Protein AF-A0A2W5SRY6-F1 (afdb_monomer)

Foldseek 3Di:
DDPVVVCVVPVVADPPAAEEEDDDDPAAFDWDQPDKDFQLVLQDQDPVRDGDDDDPPPPDDSRHMYRYTDDGPGHDDCVVVVVVVVVD

pLDDT: mean 81.33, std 8.79, range [56.16, 92.06]

Mean predicted aligned error: 7.0 Å

Organism: NCBI:txid48

Secondary structure (DSSP, 8-state):
--HHHHHHHHTTS-TTPPEEEE---SS-EEEEEEEEEEHHHHHSPPTT-PPP-----TT--TT-EEEEEEEEEEE--SHHHHHHTT--

Solvent-accessible surface area (backbone atoms only — not comparable to full-atom values): 5595 Å² total; per-residue (Å²): 113,54,72,71,59,51,49,65,58,54,71,79,45,64,89,88,40,56,82,42,76,56,80,89,75,100,63,59,60,37,60,38,54,66,48,75,47,40,41,47,66,66,68,44,63,45,100,86,66,54,67,69,88,74,83,79,61,90,90,73,53,58,59,23,34,36,41,32,63,48,59,77,75,46,85,48,65,71,60,63,67,58,51,54,68,74,74,110

Radius of gyration: 15.02 Å; Cα contacts (8 Å, |Δi|>4): 102; chains: 1; bounding box: 33×32×43 Å

Sequence (88 aa):
MKVKELMEVLKDLEPDAQVLIASQPNWPFEIELSGVVTRAECDAPDEDGREEPRRTDPGLSPTDVFLVEGQQLRYGSKTPFRLARKHR

Structure (mmCIF, N/CA/C/O backbone):
data_AF-A0A2W5SRY6-F1
#
_entry.id   AF-A0A2W5SRY6-F1
#
loop_
_atom_site.group_PDB
_atom_site.id
_atom_site.type_symbol
_atom_site.label_atom_id
_atom_site.label_alt_id
_atom_site.label_comp_id
_atom_site.label_asym_id
_atom_site.label_entity_id
_atom_site.label_seq_id
_atom_site.pdbx_PDB_ins_code
_atom_site.Cartn_x
_atom_site.Cartn_y
_atom_site.Cartn_z
_atom_site.occupancy
_atom_site.B_iso_or_equiv
_atom_site.auth_seq_id
_atom_site.auth_comp_id
_atom_site.auth_asym_id
_atom_site.auth_atom_id
_atom_site.pdbx_PDB_model_num
ATOM 1 N N . MET A 1 1 ? -10.899 4.333 -3.520 1.00 79.31 1 MET A N 1
ATOM 2 C CA . MET A 1 1 ? -11.016 2.930 -3.053 1.00 79.31 1 MET A CA 1
ATOM 3 C C . MET A 1 1 ? -11.655 2.847 -1.660 1.00 79.31 1 MET A C 1
ATOM 5 O O . MET A 1 1 ? -11.292 3.633 -0.790 1.00 79.31 1 MET A O 1
ATOM 9 N N . LYS A 1 2 ? -12.616 1.938 -1.432 1.00 87.81 2 LYS A N 1
ATOM 10 C CA . LYS A 1 2 ? -13.216 1.633 -0.110 1.00 87.81 2 LYS A CA 1
ATOM 11 C C . LYS A 1 2 ? -12.459 0.502 0.598 1.00 87.81 2 LYS A C 1
ATOM 13 O O . LYS A 1 2 ? -11.820 -0.310 -0.054 1.00 87.81 2 LYS A O 1
ATOM 18 N N . VAL A 1 3 ? -12.619 0.369 1.920 1.00 85.50 3 VAL A N 1
ATOM 19 C CA . VAL A 1 3 ? -11.957 -0.688 2.724 1.00 85.50 3 VAL A CA 1
ATOM 20 C C . VAL A 1 3 ? -12.240 -2.094 2.195 1.00 85.50 3 VAL A C 1
ATOM 22 O O . VAL A 1 3 ? -11.309 -2.864 2.011 1.00 85.50 3 VAL A O 1
ATOM 25 N N . LYS A 1 4 ? -13.506 -2.421 1.903 1.00 89.25 4 LYS A N 1
ATOM 26 C CA . LYS A 1 4 ? -13.866 -3.739 1.355 1.00 89.25 4 LYS A CA 1
ATOM 27 C C . LYS A 1 4 ? -13.183 -4.016 0.012 1.00 89.25 4 LYS A 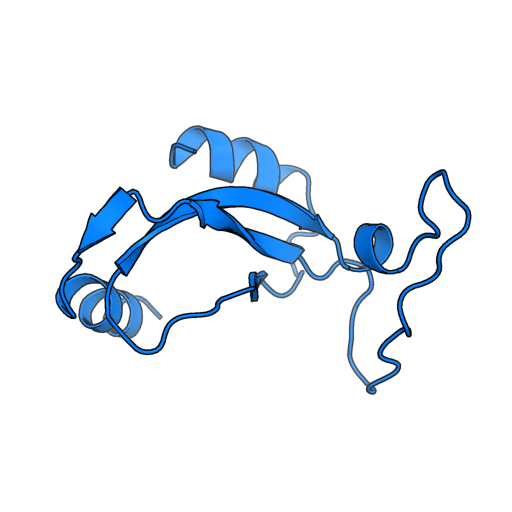C 1
ATOM 29 O O . LYS A 1 4 ? -12.761 -5.129 -0.223 1.00 89.25 4 LYS A O 1
ATOM 34 N N . GLU A 1 5 ? -13.052 -3.001 -0.840 1.00 86.12 5 GLU A N 1
ATOM 35 C CA . GLU A 1 5 ? -12.408 -3.135 -2.152 1.00 86.12 5 GLU A CA 1
ATOM 36 C C . GLU A 1 5 ? -10.90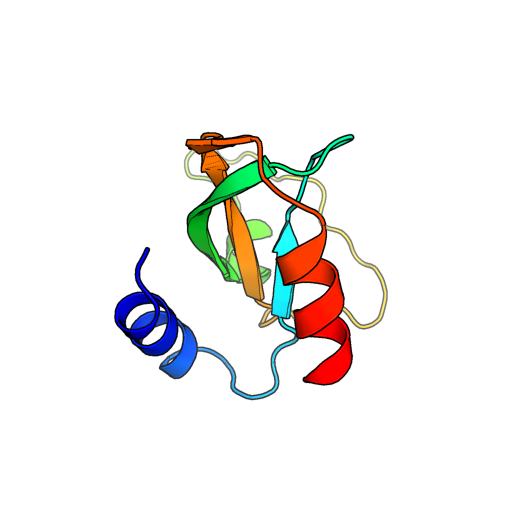6 -3.361 -1.969 1.00 86.12 5 GLU A C 1
ATOM 38 O O . GLU A 1 5 ? -10.342 -4.235 -2.609 1.00 86.12 5 GLU A O 1
ATOM 43 N N . LEU A 1 6 ? -10.283 -2.647 -1.027 1.00 90.31 6 LEU A N 1
ATOM 44 C CA . LEU A 1 6 ? -8.887 -2.873 -0.665 1.00 90.31 6 LEU A CA 1
ATOM 45 C C . LEU A 1 6 ? -8.663 -4.282 -0.096 1.00 90.31 6 LEU A C 1
ATOM 47 O O . LEU A 1 6 ? -7.718 -4.949 -0.493 1.00 90.31 6 LEU A O 1
ATOM 51 N N . MET A 1 7 ? -9.527 -4.756 0.805 1.00 92.06 7 MET A N 1
ATOM 52 C CA . MET A 1 7 ? -9.421 -6.111 1.360 1.00 92.06 7 MET A CA 1
ATOM 53 C C . MET A 1 7 ? -9.545 -7.189 0.283 1.00 92.06 7 MET A C 1
ATOM 55 O O . MET A 1 7 ? -8.800 -8.161 0.318 1.00 92.06 7 MET A O 1
ATOM 59 N N . GLU A 1 8 ? -10.460 -7.009 -0.670 1.00 92.06 8 GLU A N 1
ATOM 60 C CA . GLU A 1 8 ? -10.632 -7.935 -1.791 1.00 92.06 8 GLU A CA 1
ATOM 61 C C . GLU A 1 8 ? -9.414 -7.973 -2.718 1.00 92.06 8 GLU A C 1
ATOM 63 O O . GLU A 1 8 ? -9.148 -9.017 -3.293 1.00 92.06 8 GLU A O 1
ATOM 68 N N . VAL A 1 9 ? -8.658 -6.879 -2.837 1.00 87.81 9 VAL A N 1
ATOM 69 C CA . VAL A 1 9 ? -7.388 -6.875 -3.579 1.00 87.81 9 VAL A CA 1
ATOM 70 C C . VAL A 1 9 ? -6.270 -7.521 -2.758 1.00 87.81 9 VAL A C 1
ATOM 72 O O . VAL A 1 9 ? -5.518 -8.338 -3.272 1.00 87.81 9 VAL A O 1
ATOM 75 N N . LEU A 1 10 ? -6.160 -7.187 -1.468 1.00 89.94 10 LEU A N 1
ATOM 76 C CA . LEU A 1 10 ? -5.070 -7.671 -0.613 1.00 89.94 10 LEU A CA 1
ATOM 77 C C . LEU A 1 10 ? -5.163 -9.166 -0.288 1.00 89.94 10 LEU A C 1
ATOM 79 O O . LEU A 1 10 ? -4.129 -9.797 -0.103 1.00 89.94 10 LEU A O 1
ATOM 83 N N . LYS A 1 11 ? -6.371 -9.739 -0.203 1.00 91.88 11 LYS A N 1
ATOM 84 C CA . LYS A 1 11 ? -6.562 -11.161 0.142 1.00 91.88 11 LYS A CA 1
ATOM 85 C C . LYS A 1 11 ? -5.941 -12.129 -0.875 1.00 91.88 11 LYS A C 1
ATOM 87 O O . LYS A 1 11 ? -5.702 -13.278 -0.521 1.00 91.88 11 LYS A O 1
ATOM 92 N N . ASP A 1 12 ? -5.736 -11.674 -2.112 1.00 88.75 12 ASP A N 1
ATOM 93 C CA . ASP A 1 12 ? -5.206 -12.483 -3.212 1.00 88.75 12 ASP A CA 1
ATOM 94 C C . ASP A 1 12 ? -3.671 -12.341 -3.345 1.00 88.75 12 ASP A C 1
ATOM 96 O O . ASP A 1 12 ? -3.063 -12.998 -4.189 1.00 88.75 12 ASP A O 1
ATOM 100 N N . LEU A 1 13 ? -3.034 -11.500 -2.516 1.00 90.12 13 LEU A N 1
ATOM 101 C CA . LEU A 1 13 ? -1.582 -11.280 -2.489 1.00 90.12 13 LEU A CA 1
ATOM 102 C C . LEU A 1 13 ? -0.898 -12.147 -1.418 1.00 90.12 13 LEU A C 1
ATOM 104 O O . LEU A 1 13 ? -1.556 -12.729 -0.556 1.00 90.12 13 LEU A O 1
ATOM 108 N N . GLU A 1 14 ? 0.436 -12.225 -1.473 1.00 91.19 14 GLU A N 1
ATOM 109 C CA . GLU A 1 14 ? 1.244 -12.974 -0.500 1.00 91.19 14 GLU A CA 1
ATOM 110 C C . GLU A 1 14 ? 0.977 -12.463 0.934 1.00 91.19 14 GLU A C 1
ATOM 112 O O . GLU A 1 14 ? 1.257 -11.293 1.216 1.00 91.19 14 GLU A O 1
ATOM 117 N N . PRO A 1 15 ? 0.438 -13.298 1.846 1.00 90.56 15 PRO A N 1
ATOM 118 C CA . PRO A 1 15 ? 0.020 -12.865 3.181 1.00 90.56 15 PRO A CA 1
ATOM 119 C C . PRO A 1 15 ? 1.155 -12.311 4.046 1.00 90.56 15 PRO A C 1
ATOM 121 O O . PRO A 1 15 ? 0.897 -11.455 4.894 1.00 90.56 15 PRO A O 1
ATOM 124 N N . ASP A 1 16 ? 2.391 -12.764 3.824 1.00 88.19 16 ASP A N 1
ATOM 125 C CA . ASP A 1 16 ? 3.569 -12.299 4.564 1.00 88.19 16 ASP A CA 1
ATOM 126 C C . ASP A 1 16 ? 4.316 -11.149 3.856 1.00 88.19 16 ASP A C 1
ATOM 128 O O . ASP A 1 16 ? 5.383 -10.721 4.309 1.00 88.19 16 ASP A O 1
ATOM 132 N N . ALA A 1 17 ? 3.777 -10.616 2.753 1.00 85.94 17 ALA A N 1
ATOM 133 C CA . ALA A 1 17 ? 4.389 -9.503 2.035 1.00 85.94 17 ALA A CA 1
ATOM 134 C C . 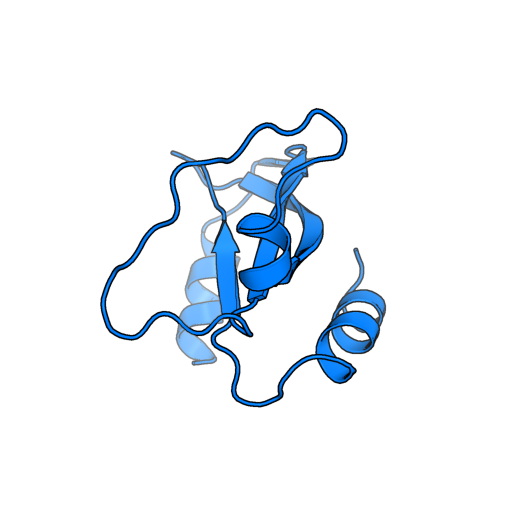ALA A 1 17 ? 4.431 -8.223 2.875 1.00 85.94 17 ALA A C 1
ATOM 136 O O . ALA A 1 17 ? 3.485 -7.859 3.583 1.00 85.94 17 ALA A O 1
ATOM 137 N N . GLN A 1 18 ? 5.520 -7.465 2.733 1.00 85.19 18 GLN A N 1
ATOM 138 C CA . GLN A 1 18 ? 5.598 -6.155 3.354 1.00 85.19 18 GLN A CA 1
ATOM 139 C C . GLN A 1 18 ? 4.676 -5.169 2.625 1.00 85.19 18 GLN A C 1
ATOM 141 O O . GLN A 1 18 ? 4.730 -5.021 1.405 1.00 85.19 18 GLN A O 1
ATOM 146 N N . VAL A 1 19 ? 3.863 -4.439 3.394 1.00 85.25 19 VAL A N 1
ATOM 147 C CA . VAL A 1 19 ? 2.999 -3.371 2.875 1.00 85.25 19 VAL A CA 1
ATOM 148 C C . VAL A 1 19 ? 3.733 -2.034 2.937 1.00 85.25 19 VAL A C 1
ATOM 150 O O . VAL A 1 19 ? 4.082 -1.551 4.020 1.00 85.25 19 VAL A O 1
ATOM 153 N N . LEU A 1 20 ? 3.949 -1.409 1.781 1.00 81.69 20 LEU A N 1
ATOM 154 C CA . LEU A 1 20 ? 4.596 -0.104 1.643 1.00 81.69 20 LEU 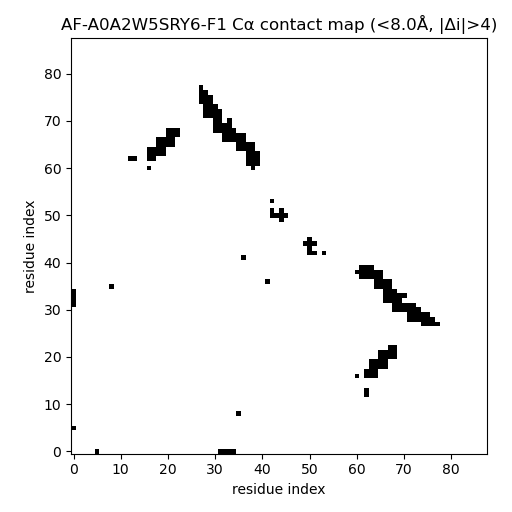A CA 1
ATOM 155 C C . LEU A 1 20 ? 3.607 0.942 1.113 1.00 81.69 20 LEU A C 1
ATOM 157 O O . LEU A 1 20 ? 2.712 0.635 0.331 1.00 81.69 20 LEU A O 1
ATOM 161 N N . ILE A 1 21 ? 3.781 2.202 1.519 1.00 80.75 21 ILE A N 1
ATOM 162 C CA . ILE A 1 21 ? 3.045 3.341 0.952 1.00 80.75 21 ILE A CA 1
ATOM 163 C C . ILE A 1 21 ? 4.020 4.128 0.079 1.00 80.75 21 ILE A C 1
ATOM 165 O O . ILE A 1 21 ? 5.017 4.643 0.589 1.00 80.75 21 ILE A O 1
ATOM 169 N N . ALA A 1 22 ? 3.721 4.248 -1.213 1.00 65.88 22 ALA A N 1
ATOM 170 C CA . ALA A 1 22 ? 4.369 5.230 -2.071 1.00 65.88 22 ALA A CA 1
ATOM 171 C C . ALA A 1 22 ? 3.707 6.587 -1.796 1.00 65.88 22 ALA A C 1
ATOM 173 O O . ALA A 1 22 ? 2.519 6.751 -2.057 1.00 65.88 22 ALA A O 1
ATOM 174 N N . SER A 1 23 ? 4.437 7.524 -1.186 1.00 67.94 23 SER A N 1
ATOM 175 C CA . SER A 1 23 ? 3.873 8.806 -0.747 1.00 67.94 23 SER A CA 1
ATOM 176 C C . SER A 1 23 ? 4.751 9.997 -1.129 1.00 67.94 23 SER A C 1
ATOM 178 O O . SER A 1 23 ? 5.971 9.923 -0.971 1.00 67.94 23 SER A O 1
ATOM 180 N N . GLN A 1 24 ? 4.140 11.118 -1.528 1.00 56.16 24 GLN A N 1
ATOM 181 C CA . GLN A 1 24 ? 4.782 12.438 -1.567 1.00 56.16 24 GLN A CA 1
ATOM 182 C C . GLN A 1 24 ? 3.897 13.554 -0.977 1.00 56.16 24 GLN A C 1
ATOM 184 O O . GLN A 1 24 ? 3.157 14.222 -1.702 1.00 56.16 24 GLN A O 1
ATOM 189 N N . PRO A 1 25 ? 4.017 13.859 0.334 1.00 62.56 25 PRO A N 1
ATOM 190 C CA . PRO A 1 25 ? 3.646 15.213 0.745 1.00 62.56 25 PRO A CA 1
ATOM 191 C C . PRO A 1 25 ? 4.527 15.869 1.820 1.00 62.56 25 PRO A C 1
ATOM 193 O O . PRO A 1 25 ? 4.944 15.271 2.810 1.00 62.56 25 PRO A O 1
ATOM 196 N N . ASN A 1 26 ? 4.681 17.189 1.672 1.00 70.12 26 AS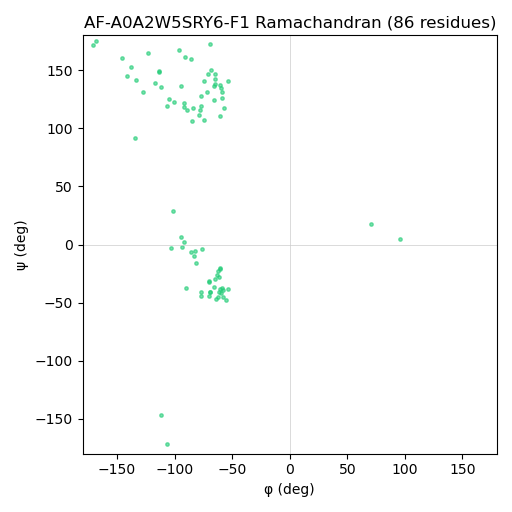N A N 1
ATOM 197 C CA . ASN A 1 26 ? 5.237 18.107 2.675 1.00 70.12 26 ASN A CA 1
ATOM 198 C C . ASN A 1 26 ? 4.193 18.556 3.736 1.00 70.12 26 ASN A C 1
ATOM 200 O O . ASN A 1 26 ? 4.540 19.249 4.691 1.00 70.12 26 ASN A O 1
ATOM 204 N N . TRP A 1 27 ? 2.912 18.179 3.584 1.00 69.88 27 TRP A N 1
ATOM 205 C CA . TRP A 1 27 ? 1.754 18.659 4.365 1.00 69.88 27 TRP A CA 1
ATOM 206 C C . TRP A 1 27 ? 0.697 17.552 4.578 1.00 69.88 27 TRP A C 1
ATOM 208 O O . TRP A 1 27 ? 0.694 16.571 3.842 1.00 69.88 27 TRP A O 1
ATOM 218 N N . PRO A 1 28 ? -0.221 17.659 5.564 1.00 69.94 28 PRO A N 1
ATOM 219 C CA . PRO A 1 28 ? -1.275 16.662 5.741 1.00 69.94 28 PRO A CA 1
ATOM 220 C C . PRO A 1 28 ? -2.355 16.819 4.662 1.00 69.94 28 PRO A C 1
ATOM 222 O O . PRO A 1 28 ? -3.167 17.745 4.712 1.00 69.94 28 PRO A O 1
ATOM 225 N N . PHE A 1 29 ? -2.388 15.888 3.715 1.00 79.62 29 PHE A N 1
ATOM 226 C CA . PHE A 1 29 ? -3.432 15.789 2.698 1.00 79.62 29 PHE A CA 1
ATOM 227 C C . PHE A 1 29 ? -4.254 14.518 2.872 1.00 79.62 29 PHE A C 1
ATOM 229 O O . PHE A 1 29 ? -3.762 13.499 3.354 1.00 79.62 29 PHE A O 1
ATOM 236 N N . GLU A 1 30 ? -5.521 14.601 2.482 1.00 79.12 30 GLU A N 1
ATOM 237 C CA . GLU A 1 30 ? -6.327 13.421 2.197 1.00 79.12 30 GLU A CA 1
ATOM 238 C C . GLU A 1 30 ? -6.127 13.086 0.724 1.00 79.12 30 GLU A C 1
ATOM 240 O O . GLU A 1 30 ? -6.453 13.892 -0.152 1.00 79.12 30 GLU A O 1
ATOM 245 N N . ILE A 1 31 ? -5.540 11.921 0.474 1.00 84.25 31 ILE A N 1
ATOM 246 C CA . ILE A 1 31 ? -5.111 11.480 -0.848 1.00 84.25 31 ILE A CA 1
ATOM 247 C C . ILE A 1 31 ? -5.910 10.236 -1.218 1.00 84.25 31 ILE A C 1
ATOM 249 O O . ILE A 1 31 ? -6.185 9.381 -0.372 1.00 84.25 31 ILE A O 1
ATOM 253 N N . GLU A 1 32 ? -6.328 10.160 -2.474 1.00 86.19 32 GLU A N 1
ATOM 254 C CA . GLU A 1 32 ? -6.959 8.963 -3.006 1.00 86.19 32 GLU A CA 1
ATOM 255 C C . GLU A 1 32 ? -5.971 7.786 -3.018 1.00 86.19 32 GLU A C 1
ATOM 257 O O . GLU A 1 32 ? -4.815 7.949 -3.384 1.00 86.19 32 GLU A O 1
ATOM 262 N N . LEU A 1 33 ? -6.418 6.584 -2.643 1.00 86.81 33 LEU A N 1
ATOM 263 C CA . LEU A 1 33 ? -5.680 5.356 -2.947 1.00 86.81 33 LEU A CA 1
ATOM 264 C C . LEU A 1 33 ? -6.066 4.915 -4.362 1.00 86.81 33 LEU A C 1
ATOM 266 O O . LEU A 1 33 ? -7.195 4.452 -4.562 1.00 86.81 33 LEU A O 1
ATOM 270 N N . SER A 1 34 ? -5.149 5.113 -5.310 1.00 88.25 34 SER A N 1
ATOM 271 C CA . SER A 1 34 ? -5.357 4.872 -6.742 1.00 88.25 34 SER A CA 1
ATOM 272 C C . SER A 1 34 ? -5.289 3.384 -7.078 1.00 88.25 34 SER A C 1
ATOM 274 O O . SER A 1 34 ? -6.122 2.872 -7.824 1.00 88.25 34 SER A O 1
ATOM 276 N N . GLY A 1 35 ? -4.346 2.662 -6.467 1.00 87.94 35 GLY A N 1
ATOM 277 C CA . GLY A 1 35 ? -4.142 1.247 -6.753 1.00 87.94 35 GLY A CA 1
ATOM 278 C C . GLY A 1 35 ? -3.224 0.538 -5.768 1.00 87.94 35 GLY A C 1
ATOM 279 O O . GLY A 1 35 ? -2.648 1.152 -4.864 1.00 87.94 35 GLY A O 1
ATOM 280 N N . VAL A 1 36 ? -3.119 -0.774 -5.969 1.00 91.31 36 VAL A N 1
ATOM 281 C CA . VAL A 1 36 ? -2.183 -1.670 -5.290 1.00 91.31 36 VAL A CA 1
ATOM 282 C C . VAL A 1 36 ? -1.429 -2.431 -6.369 1.00 91.31 36 VAL A C 1
ATOM 284 O O . VAL A 1 36 ? -2.064 -2.943 -7.287 1.00 91.31 36 VAL A O 1
ATOM 287 N N . VAL A 1 37 ? -0.106 -2.482 -6.264 1.00 90.38 37 VAL A N 1
ATOM 288 C CA . VAL A 1 37 ? 0.767 -3.216 -7.193 1.00 90.38 37 VAL A CA 1
ATOM 289 C C . VAL A 1 37 ? 1.845 -3.951 -6.411 1.00 90.38 37 VAL A C 1
ATOM 291 O O . VAL A 1 37 ? 2.214 -3.527 -5.313 1.00 90.38 37 VAL A O 1
ATOM 294 N N . THR A 1 38 ? 2.358 -5.045 -6.954 1.00 90.19 38 THR A N 1
ATOM 2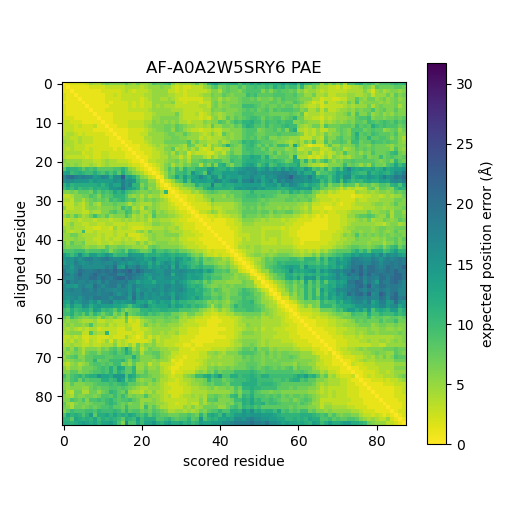95 C CA . THR A 1 38 ? 3.513 -5.754 -6.394 1.00 90.19 38 THR A CA 1
ATOM 296 C C . THR A 1 38 ? 4.826 -5.153 -6.886 1.00 90.19 38 THR A C 1
ATOM 298 O O . THR A 1 38 ? 4.892 -4.500 -7.927 1.00 90.19 38 THR A O 1
ATOM 301 N N . ARG A 1 39 ? 5.916 -5.407 -6.161 1.00 89.88 39 ARG A N 1
ATOM 302 C CA . ARG A 1 39 ? 7.265 -5.039 -6.602 1.00 89.88 39 ARG A CA 1
ATOM 303 C C . ARG A 1 39 ? 7.629 -5.699 -7.927 1.00 89.88 39 ARG A C 1
ATOM 305 O O . ARG A 1 39 ? 8.192 -5.030 -8.784 1.00 89.88 39 ARG A O 1
ATOM 312 N N . ALA A 1 40 ? 7.278 -6.971 -8.107 1.00 88.06 40 ALA A N 1
ATOM 313 C CA . ALA A 1 40 ? 7.522 -7.687 -9.354 1.00 88.06 40 ALA A CA 1
ATOM 314 C C . ALA A 1 40 ? 6.865 -7.004 -10.564 1.00 88.06 40 ALA A C 1
ATOM 316 O O . ALA A 1 40 ? 7.482 -6.937 -11.622 1.00 88.06 40 ALA A O 1
ATOM 317 N N . GLU A 1 41 ? 5.647 -6.474 -10.406 1.00 88.00 41 GLU A N 1
ATOM 318 C CA . GLU A 1 41 ? 4.973 -5.699 -11.456 1.00 88.00 41 GLU A CA 1
ATOM 319 C C . GLU A 1 41 ? 5.694 -4.378 -11.754 1.00 88.00 41 GLU A C 1
ATOM 321 O O . GLU A 1 41 ? 5.775 -3.990 -12.913 1.00 88.00 41 GLU A O 1
ATOM 326 N N . CYS A 1 42 ? 6.257 -3.706 -10.744 1.00 85.88 42 CYS A N 1
ATOM 327 C CA . CYS A 1 42 ? 7.054 -2.490 -10.948 1.00 85.88 42 CYS A CA 1
ATOM 328 C C . CYS A 1 42 ? 8.413 -2.757 -11.617 1.00 85.88 42 CYS A C 1
ATOM 330 O O . CYS A 1 42 ? 8.915 -1.902 -12.339 1.00 85.88 42 CYS A O 1
ATOM 332 N N . ASP A 1 43 ? 9.019 -3.918 -11.358 1.00 83.69 43 ASP A N 1
ATOM 333 C CA . ASP A 1 43 ? 10.315 -4.310 -11.927 1.00 83.69 43 ASP A CA 1
ATOM 334 C C . ASP A 1 43 ? 10.193 -4.915 -13.342 1.00 83.69 43 ASP A C 1
ATOM 336 O O . ASP A 1 43 ? 11.214 -5.163 -14.003 1.00 83.69 43 ASP A O 1
ATOM 340 N N . ALA A 1 44 ? 8.965 -5.192 -13.794 1.00 81.56 44 ALA A N 1
ATOM 341 C CA . ALA A 1 44 ? 8.680 -5.685 -15.133 1.00 81.56 44 ALA A CA 1
ATOM 342 C C . ALA A 1 44 ? 8.824 -4.552 -16.170 1.00 81.56 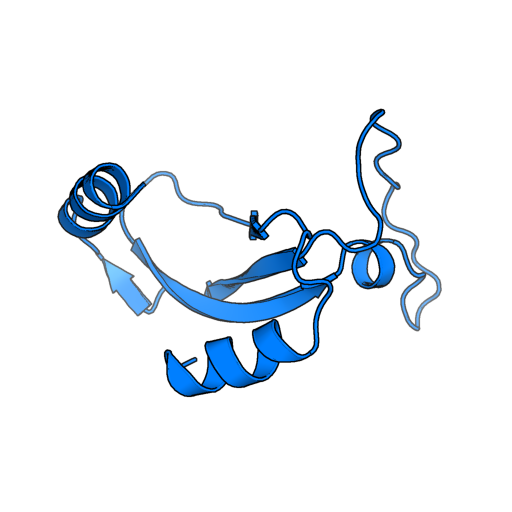44 ALA A C 1
ATOM 344 O O . ALA A 1 44 ? 8.429 -3.419 -15.896 1.00 81.56 44 ALA A O 1
ATOM 345 N N . PRO A 1 45 ? 9.378 -4.831 -17.365 1.00 75.69 45 PRO A N 1
ATOM 346 C CA . PRO A 1 45 ? 9.422 -3.844 -18.438 1.00 75.69 45 PRO A CA 1
ATOM 347 C C . PRO A 1 45 ? 8.000 -3.431 -18.835 1.00 75.69 45 PRO A C 1
ATOM 349 O O . PRO A 1 45 ? 7.119 -4.288 -18.958 1.00 75.69 45 PRO A O 1
ATOM 352 N N . ASP A 1 46 ? 7.783 -2.130 -19.040 1.00 78.44 46 ASP A N 1
ATOM 353 C CA . ASP A 1 46 ? 6.499 -1.629 -19.536 1.00 78.44 46 ASP A CA 1
ATOM 354 C C . ASP A 1 46 ? 6.261 -2.032 -21.010 1.00 78.44 46 ASP A C 1
ATOM 356 O O . ASP A 1 46 ? 7.138 -2.588 -21.680 1.00 78.44 46 ASP A O 1
ATOM 360 N N . GLU A 1 47 ? 5.059 -1.769 -21.537 1.00 72.19 47 GLU A N 1
ATOM 361 C CA . GLU A 1 47 ? 4.704 -2.093 -22.932 1.00 72.19 47 GLU A CA 1
ATOM 362 C C . GLU A 1 47 ? 5.598 -1.379 -23.969 1.00 72.19 47 GLU A C 1
ATOM 364 O O . GLU A 1 47 ? 5.723 -1.849 -25.101 1.00 72.19 47 GLU A O 1
ATOM 369 N N . ASP A 1 48 ? 6.263 -0.287 -23.575 1.00 78.81 48 ASP A N 1
ATOM 370 C CA . ASP A 1 48 ? 7.214 0.471 -24.393 1.00 78.81 48 ASP A CA 1
ATOM 371 C C . ASP A 1 48 ? 8.672 -0.016 -24.223 1.00 78.81 48 ASP A C 1
ATOM 373 O O . ASP A 1 48 ? 9.594 0.549 -24.821 1.00 78.81 48 ASP A O 1
ATOM 377 N N . GLY A 1 49 ? 8.911 -1.056 -23.414 1.00 66.06 49 GLY A N 1
ATOM 378 C CA . GLY A 1 49 ? 10.237 -1.603 -23.126 1.00 66.06 49 GLY A CA 1
ATOM 379 C C . GLY A 1 49 ? 11.120 -0.696 -22.263 1.00 66.06 49 GLY A C 1
ATOM 380 O O . GLY A 1 49 ? 12.342 -0.873 -22.241 1.00 66.06 49 GLY A O 1
ATOM 381 N N . ARG A 1 50 ? 10.541 0.289 -21.569 1.00 68.94 50 ARG A N 1
ATOM 382 C CA . ARG A 1 50 ? 11.250 1.101 -20.581 1.00 68.94 50 ARG A CA 1
ATOM 383 C C . ARG A 1 50 ? 11.404 0.292 -19.300 1.00 68.94 50 ARG A C 1
ATOM 385 O O . ARG A 1 50 ? 10.430 -0.094 -18.659 1.00 68.94 50 ARG A O 1
ATOM 392 N N . GLU A 1 51 ? 12.653 0.059 -18.919 1.00 63.78 51 GLU A N 1
ATOM 393 C CA . GLU A 1 51 ? 12.995 -0.445 -17.594 1.00 63.78 51 GLU A CA 1
ATOM 394 C C . GLU A 1 51 ? 13.264 0.741 -16.666 1.00 63.78 51 GLU A C 1
ATOM 396 O O . GLU A 1 51 ? 14.157 1.558 -16.922 1.00 63.78 51 GLU A O 1
ATOM 401 N N . GLU A 1 52 ? 12.517 0.835 -15.567 1.00 69.38 52 GLU A N 1
ATOM 402 C CA . GLU A 1 52 ? 12.963 1.652 -14.445 1.00 69.38 52 GLU A CA 1
ATOM 403 C C . GLU A 1 52 ? 14.160 0.974 -13.752 1.00 69.38 52 GLU A C 1
ATOM 405 O O . GLU A 1 52 ? 14.263 -0.257 -13.721 1.00 69.38 52 GLU A O 1
ATOM 4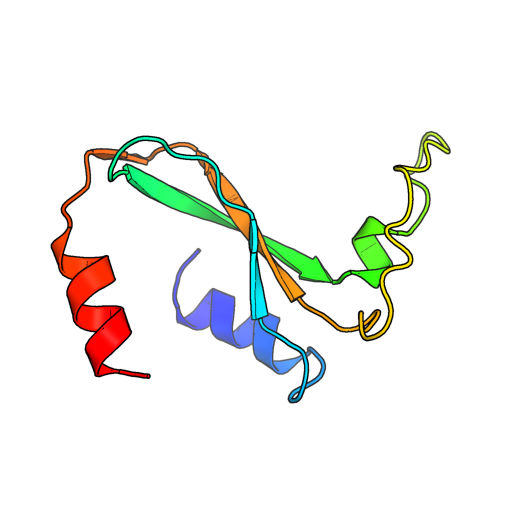10 N N . PRO A 1 53 ? 15.111 1.751 -13.201 1.00 65.50 53 PRO A N 1
ATOM 411 C CA . PRO A 1 53 ? 16.270 1.187 -12.525 1.00 65.50 53 PRO A CA 1
ATOM 412 C C . PRO A 1 53 ? 15.836 0.337 -11.324 1.00 65.50 53 PRO A C 1
ATOM 414 O O . PRO A 1 53 ? 15.391 0.861 -10.300 1.00 65.50 53 PRO A O 1
ATOM 417 N N . ARG A 1 54 ? 16.024 -0.983 -11.440 1.00 67.75 54 ARG A N 1
ATOM 418 C CA . ARG A 1 54 ? 15.728 -1.939 -10.369 1.00 67.75 54 ARG A CA 1
ATOM 419 C C . ARG A 1 54 ? 16.543 -1.609 -9.126 1.00 67.75 54 ARG A C 1
ATOM 421 O O . ARG A 1 54 ? 17.774 -1.545 -9.169 1.00 67.75 54 ARG A O 1
ATOM 428 N N . ARG A 1 55 ? 15.863 -1.455 -7.990 1.00 68.75 55 ARG A N 1
ATOM 429 C CA . ARG A 1 55 ? 16.544 -1.412 -6.693 1.00 68.75 55 ARG A CA 1
ATOM 430 C C . ARG A 1 55 ? 16.907 -2.830 -6.288 1.00 68.75 55 ARG A C 1
ATOM 432 O O . ARG A 1 55 ? 16.033 -3.654 -6.055 1.00 68.75 55 ARG A O 1
ATOM 439 N N . THR A 1 56 ? 18.202 -3.104 -6.185 1.00 68.56 56 THR A N 1
ATOM 440 C CA . THR A 1 56 ? 18.734 -4.417 -5.794 1.00 68.56 56 THR A CA 1
ATOM 441 C C . THR A 1 56 ? 19.171 -4.446 -4.329 1.00 68.56 56 THR A C 1
ATOM 443 O O . THR A 1 56 ? 20.122 -5.150 -3.985 1.00 68.56 56 THR A O 1
ATOM 446 N N . ASP A 1 57 ? 18.545 -3.638 -3.468 1.00 80.06 57 ASP A N 1
ATOM 447 C CA . ASP A 1 57 ? 18.877 -3.631 -2.045 1.00 80.06 57 ASP A CA 1
ATOM 448 C C . ASP A 1 57 ? 18.638 -5.035 -1.444 1.00 80.06 57 ASP A C 1
ATOM 450 O O . ASP A 1 57 ? 17.611 -5.666 -1.724 1.00 80.06 57 ASP A O 1
ATOM 454 N N . PRO A 1 58 ? 19.565 -5.566 -0.627 1.00 78.81 58 PRO A N 1
ATOM 455 C CA . PRO A 1 58 ? 19.377 -6.857 0.024 1.00 78.81 58 PRO A CA 1
ATOM 456 C C . PRO A 1 58 ? 18.117 -6.868 0.901 1.00 78.81 58 PRO A C 1
ATOM 458 O O . PRO A 1 58 ? 17.929 -5.980 1.731 1.00 78.81 58 PRO A O 1
ATOM 461 N N . GLY A 1 59 ? 17.283 -7.903 0.751 1.00 81.25 59 GLY A N 1
ATOM 462 C CA . GLY A 1 59 ? 16.076 -8.100 1.564 1.00 81.25 59 GLY A CA 1
ATOM 463 C C . GLY A 1 59 ? 14.773 -7.576 0.953 1.00 81.25 59 GLY A C 1
ATOM 464 O O . GLY A 1 59 ? 13.742 -7.657 1.611 1.00 81.25 59 GLY A O 1
ATOM 465 N N . LEU A 1 60 ? 14.792 -7.071 -0.284 1.00 86.00 60 LEU A N 1
ATOM 466 C CA . LEU A 1 60 ? 13.569 -6.735 -1.017 1.00 86.00 60 LEU A CA 1
ATOM 467 C C . LEU A 1 60 ? 12.903 -8.003 -1.573 1.00 86.00 60 LEU A C 1
ATOM 469 O O . LEU A 1 60 ? 13.558 -8.788 -2.262 1.00 86.00 60 LEU A O 1
ATOM 473 N N . SER A 1 61 ? 11.608 -8.191 -1.299 1.00 88.31 61 SER A N 1
ATOM 474 C CA . SER A 1 61 ? 10.837 -9.307 -1.857 1.00 88.31 61 SER A CA 1
ATOM 475 C C . SER A 1 61 ? 10.102 -8.871 -3.127 1.00 88.31 61 SER A C 1
ATOM 477 O O . SER A 1 61 ? 9.477 -7.807 -3.123 1.00 88.31 61 SER A O 1
ATOM 479 N N . PRO A 1 62 ? 10.089 -9.682 -4.204 1.00 86.75 62 PRO A N 1
ATOM 480 C CA . PRO A 1 62 ? 9.257 -9.409 -5.378 1.00 86.75 62 PRO A CA 1
ATOM 481 C C . PRO A 1 62 ? 7.754 -9.380 -5.052 1.00 86.75 62 PRO A C 1
ATOM 483 O O . PRO A 1 62 ? 6.981 -8.777 -5.793 1.00 86.75 62 PRO A O 1
ATOM 486 N N . THR A 1 63 ? 7.338 -10.001 -3.945 1.00 90.75 63 THR A N 1
ATOM 487 C CA . THR A 1 63 ? 5.941 -10.021 -3.488 1.00 90.75 63 THR A CA 1
ATOM 488 C C . THR A 1 63 ? 5.547 -8.816 -2.640 1.00 90.75 63 THR A C 1
ATOM 490 O O . THR A 1 63 ? 4.370 -8.683 -2.320 1.00 90.75 63 THR A O 1
ATOM 493 N N . ASP A 1 64 ? 6.489 -7.935 -2.283 1.00 90.81 64 ASP A N 1
ATOM 494 C CA . ASP A 1 64 ? 6.180 -6.702 -1.555 1.00 90.81 64 ASP A CA 1
ATOM 495 C C . ASP A 1 64 ? 5.109 -5.892 -2.289 1.00 90.81 64 ASP A C 1
ATOM 497 O O . ASP A 1 64 ? 5.142 -5.783 -3.516 1.00 90.81 64 ASP A O 1
ATOM 501 N N . VAL A 1 65 ? 4.190 -5.282 -1.540 1.00 90.81 65 VAL A N 1
ATOM 502 C CA . VAL A 1 65 ? 3.042 -4.571 -2.114 1.00 90.81 65 VAL A CA 1
ATOM 503 C C . VAL A 1 65 ? 3.147 -3.069 -1.873 1.00 90.81 65 VAL A C 1
ATOM 505 O O . VAL A 1 65 ? 3.435 -2.611 -0.764 1.00 90.81 65 VAL A O 1
ATOM 508 N N . PHE A 1 66 ? 2.873 -2.285 -2.911 1.00 88.25 66 PHE A N 1
ATOM 509 C CA . PHE A 1 66 ? 2.807 -0.831 -2.866 1.00 88.25 66 PHE A CA 1
ATOM 510 C C . PHE A 1 66 ? 1.361 -0.358 -2.911 1.00 88.25 66 PHE A C 1
ATOM 512 O O . PHE A 1 66 ? 0.623 -0.649 -3.849 1.00 88.25 66 PHE A O 1
ATOM 519 N N . LEU A 1 67 ? 0.979 0.440 -1.919 1.00 91.19 67 LEU A N 1
ATOM 520 C CA . LEU A 1 67 ? -0.214 1.276 -1.964 1.00 91.19 67 LEU A CA 1
ATOM 521 C C . LEU A 1 67 ? 0.141 2.584 -2.681 1.00 91.19 67 LEU A C 1
ATOM 523 O O . LEU A 1 67 ? 1.001 3.332 -2.205 1.00 91.19 67 LEU A O 1
ATOM 527 N N . VAL A 1 68 ? -0.503 2.841 -3.821 1.00 87.75 68 VAL A N 1
ATOM 528 C CA . VAL A 1 68 ? -0.162 3.946 -4.728 1.00 87.75 68 VAL A CA 1
ATOM 529 C C . VAL A 1 68 ? -1.120 5.116 -4.539 1.00 87.75 68 VAL A C 1
ATOM 531 O O . VAL A 1 68 ? -2.339 4.975 -4.690 1.00 87.75 68 VAL A O 1
ATOM 534 N N . GLU A 1 69 ? -0.573 6.287 -4.221 1.00 88.44 69 GLU A N 1
ATOM 535 C CA . GLU A 1 69 ? -1.358 7.515 -4.141 1.00 88.44 69 GLU A CA 1
ATOM 536 C C . GLU A 1 69 ? -1.942 7.957 -5.491 1.00 88.44 69 GLU A C 1
ATOM 538 O O . GLU A 1 69 ? -1.363 7.761 -6.555 1.00 88.44 69 GLU A O 1
ATOM 543 N N . GLY A 1 70 ? -3.127 8.556 -5.429 1.00 82.44 70 GLY A N 1
ATOM 544 C CA . GLY A 1 70 ? -3.801 9.244 -6.521 1.00 82.44 70 GLY A CA 1
ATOM 545 C C . GLY A 1 70 ? -3.876 10.746 -6.263 1.00 82.44 70 GLY A C 1
ATOM 546 O O . GLY A 1 70 ? -2.994 11.350 -5.657 1.00 82.44 70 GLY A O 1
ATOM 547 N N . GLN A 1 71 ? -4.955 11.377 -6.717 1.00 85.88 71 GLN A N 1
ATOM 548 C CA . GLN A 1 71 ? -5.128 12.819 -6.562 1.00 85.88 71 GLN A CA 1
ATOM 549 C C . GLN A 1 71 ? -5.336 13.237 -5.095 1.00 85.88 71 GLN A C 1
ATOM 551 O O . GLN A 1 71 ? -5.936 12.520 -4.285 1.00 85.88 71 GLN A O 1
ATOM 556 N N . GLN A 1 72 ? -4.902 14.454 -4.765 1.00 86.12 72 GLN A N 1
ATOM 557 C CA . GLN A 1 72 ? -5.295 15.107 -3.522 1.00 86.12 72 GLN A CA 1
ATOM 558 C C . GLN A 1 72 ? -6.800 15.402 -3.554 1.00 86.12 72 GLN A C 1
ATOM 560 O O . GLN A 1 72 ? -7.288 16.113 -4.428 1.00 86.12 72 GLN A O 1
ATOM 565 N N . LEU A 1 73 ? -7.530 14.918 -2.550 1.00 84.25 73 LEU A N 1
ATOM 566 C CA . LEU A 1 73 ? -8.970 15.136 -2.424 1.00 84.25 73 LEU A CA 1
ATOM 567 C C . LEU A 1 73 ? -9.294 16.400 -1.622 1.00 84.25 73 LEU A C 1
ATOM 569 O O . LEU A 1 73 ? -10.277 17.078 -1.916 1.00 84.25 73 LEU A O 1
ATOM 573 N N . ARG A 1 74 ? -8.513 16.686 -0.570 1.00 84.19 74 ARG A N 1
ATOM 574 C CA . ARG A 1 74 ? -8.657 17.868 0.303 1.00 84.19 74 ARG A CA 1
ATOM 575 C C . ARG A 1 74 ? -7.478 18.019 1.268 1.00 84.19 74 ARG A C 1
ATOM 577 O O . ARG A 1 74 ? -6.629 17.136 1.387 1.00 84.19 74 ARG A O 1
ATOM 584 N N . TYR A 1 75 ? -7.433 19.146 1.977 1.00 84.12 75 TYR A N 1
ATOM 585 C CA . TYR A 1 75 ? -6.563 19.307 3.144 1.00 84.12 75 TYR A CA 1
ATOM 586 C C . TYR A 1 75 ? -7.003 18.370 4.270 1.00 84.12 75 TYR A C 1
ATOM 588 O O . TYR A 1 75 ? -8.195 18.261 4.550 1.00 84.12 75 TYR A O 1
ATOM 596 N N . GLY A 1 76 ? -6.038 17.720 4.914 1.00 84.25 76 GLY A N 1
ATOM 597 C CA . GLY A 1 76 ? -6.279 16.788 6.009 1.00 84.25 76 GLY A CA 1
ATOM 598 C C . GLY A 1 76 ? -5.892 17.347 7.379 1.00 84.25 76 GLY A C 1
ATOM 599 O O . GLY A 1 76 ? -5.524 18.510 7.547 1.00 84.25 76 GLY A O 1
ATOM 600 N N . SER A 1 77 ? -5.927 16.472 8.386 1.00 81.31 77 SER A N 1
ATOM 601 C CA . SER A 1 77 ? -5.456 16.759 9.746 1.00 81.31 77 SER A CA 1
ATOM 602 C C . SER A 1 77 ? -4.390 15.754 10.186 1.00 81.31 77 SER A C 1
ATOM 604 O O . SER A 1 77 ? -4.237 14.684 9.604 1.00 81.31 77 SER A O 1
ATOM 606 N N . LYS A 1 78 ? -3.653 16.058 11.261 1.00 83.81 78 LYS A N 1
ATOM 607 C CA . LYS A 1 78 ? -2.667 15.123 11.841 1.00 83.81 78 LYS A CA 1
ATOM 608 C C . LYS A 1 78 ? -3.306 13.981 12.656 1.00 83.81 78 LYS A C 1
ATOM 610 O O . LYS A 1 78 ? -2.587 13.117 13.156 1.00 83.81 78 LYS A O 1
ATOM 615 N N . THR A 1 79 ? -4.629 13.978 12.836 1.00 80.44 79 THR A N 1
ATOM 616 C CA . THR A 1 79 ? -5.341 13.007 13.685 1.00 80.44 79 THR A CA 1
ATOM 617 C C . THR A 1 79 ? -5.230 11.563 13.179 1.00 80.44 79 THR A C 1
ATOM 619 O O . THR A 1 79 ? -4.858 10.714 13.993 1.00 80.44 79 THR A O 1
ATOM 622 N N . PRO A 1 80 ? -5.441 11.253 11.882 1.00 80.75 80 PRO A N 1
ATOM 623 C CA . PRO A 1 80 ? -5.309 9.886 11.369 1.00 80.75 80 PRO A CA 1
ATOM 624 C C . PRO A 1 80 ? -3.917 9.286 11.615 1.00 80.75 80 PRO A C 1
ATOM 626 O O . PRO A 1 80 ? -3.811 8.186 12.151 1.00 80.75 80 PRO A O 1
ATOM 629 N N . PHE A 1 81 ? -2.845 10.046 11.357 1.00 78.69 81 PHE A N 1
ATOM 630 C CA . PHE A 1 81 ? -1.459 9.622 11.616 1.00 78.69 81 PHE A CA 1
ATOM 631 C C . PHE A 1 81 ? -1.208 9.279 13.090 1.00 78.69 81 PHE A C 1
ATOM 633 O O . PHE A 1 81 ? -0.473 8.346 13.411 1.00 78.69 81 PHE A O 1
ATOM 640 N N . ARG A 1 82 ? -1.816 10.039 14.009 1.00 79.81 82 ARG A N 1
ATOM 641 C CA . ARG A 1 82 ? -1.705 9.790 15.450 1.00 79.81 82 ARG A CA 1
ATOM 642 C C . ARG A 1 82 ? -2.438 8.516 15.861 1.00 79.81 82 ARG A C 1
ATOM 644 O O . ARG A 1 82 ? -1.927 7.788 16.704 1.00 79.81 82 ARG A O 1
ATOM 651 N N . LEU A 1 83 ? -3.622 8.275 15.304 1.00 73.06 83 LEU A N 1
ATOM 652 C CA . LEU A 1 83 ? -4.416 7.085 15.608 1.00 73.06 83 LEU A CA 1
ATOM 653 C C . LEU A 1 83 ? -3.770 5.823 15.037 1.00 73.06 83 LEU A C 1
ATOM 655 O O . LEU A 1 83 ? -3.615 4.860 15.774 1.00 73.06 83 LEU A O 1
ATOM 659 N N . ALA A 1 84 ? -3.281 5.857 13.794 1.00 72.44 84 ALA A N 1
ATOM 660 C CA . ALA A 1 84 ? -2.575 4.730 13.181 1.00 72.44 84 ALA A CA 1
ATOM 661 C C . ALA A 1 84 ? -1.396 4.232 14.038 1.00 72.44 84 ALA A C 1
ATOM 663 O O . ALA A 1 84 ? -1.203 3.032 14.193 1.00 72.44 84 ALA A O 1
ATOM 664 N N . ARG A 1 85 ? -0.649 5.145 14.678 1.00 74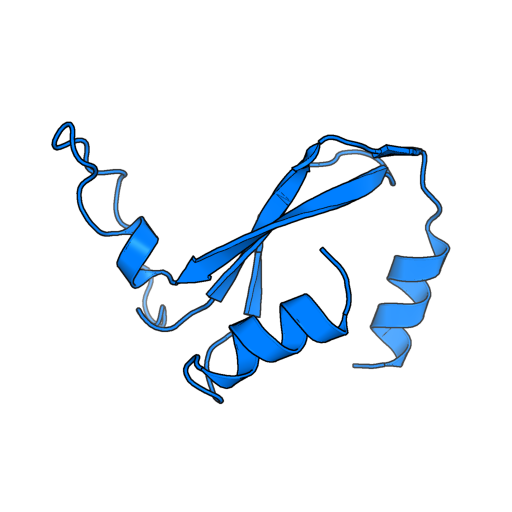.44 85 ARG A N 1
ATOM 665 C CA . ARG A 1 85 ? 0.438 4.790 15.611 1.00 74.44 85 ARG A CA 1
ATOM 666 C C . ARG A 1 85 ? -0.026 4.037 16.862 1.00 74.44 85 ARG A C 1
ATOM 668 O O . ARG A 1 85 ? 0.784 3.330 17.438 1.00 74.44 85 ARG A O 1
ATOM 675 N N . LYS A 1 86 ? -1.277 4.209 17.302 1.00 74.00 86 LYS A N 1
ATOM 676 C CA . LYS A 1 86 ? -1.842 3.491 18.459 1.00 74.00 86 LYS A CA 1
ATOM 677 C C . LYS A 1 86 ? -2.337 2.084 18.113 1.00 74.00 86 LYS A C 1
ATOM 679 O O . LYS A 1 86 ? -2.630 1.326 19.027 1.00 74.00 86 LYS A O 1
ATOM 684 N N . HIS A 1 87 ? -2.513 1.794 16.826 1.00 72.94 87 HIS A N 1
ATOM 685 C CA . HIS A 1 87 ? -3.061 0.531 16.328 1.00 72.94 87 HIS A CA 1
ATOM 686 C C . HIS A 1 87 ? -1.992 -0.413 15.760 1.00 72.94 87 HIS A C 1
ATOM 688 O O . HIS A 1 87 ? -2.344 -1.508 15.337 1.00 72.94 87 HIS A O 1
ATOM 694 N N . ARG A 1 88 ? -0.725 0.021 15.718 1.00 57.81 88 ARG A N 1
ATOM 695 C CA . ARG A 1 88 ? 0.424 -0.871 15.520 1.00 57.81 88 ARG A CA 1
ATOM 696 C C . ARG A 1 88 ? 0.696 -1.646 16.798 1.00 57.81 88 ARG A C 1
ATOM 698 O O . ARG A 1 88 ? 1.092 -2.817 16.666 1.00 57.81 88 ARG A O 1
#

Nearest PDB structures (foldseek):
  8y7f-assembly1_A-2  TM=3.098E-01  e=9.565E+00  Marinitoga sp. 1155